Protein 3HZQ (pdb70)

Foldseek 3Di:
DDPDPVDPHPPPPVVVVVVCVVVVVVVLVVLVVCCVPPVLVVCPVPVHHRDDKCDFDDVHTDTSVVVVVVVVVVVSVVSVVVVCVVDVPPPDDD

Solvent-accessible surface area: 8918 Å² total; per-residue (Å²): 197,119,178,154,168,199,92,149,54,155,179,42,129,86,113,92,124,47,87,54,109,92,118,39,63,46,81,92,118,89,14,25,40,39,7,104,102,90,5,44,57,95,54,27,189,109,188,33,92,90,44,122,2,202,107,130,78,129,244,38,103,111,110,3,95,144,80,61,68,55,42,30,141,111,36,68,55,82,0,74,129,42,76,66,114,95,36,97,120,131,150,193,206,232

CATH classification: 1.10.1200.120

Radius of gyration: 21.24 Å; Cα contacts (8 Å, |Δi|>4): 50; chains: 1; bounding box: 36×43×59 Å

Organism: Staphylococcus aureus (strain MW2) (NCBI:txid196620)

InterPro domains:
  IPR001185 Large-conductance mechanosensitive channel [MF_00115] (1-118)
  IPR001185 Large-conductance mechanosensitive channel [PR01264] (4-18)
  IPR001185 Large-conductance mechanosensitive channel [PR01264] (72-80)
  IPR001185 Large-conductance mechanosensitive channel [PR01264] (81-90)
  IPR001185 Large-conductance mechanosensitive channel [TIGR00220] (1-119)
  IPR019823 Large-conductance mechanosensitive channel, conserved site [PS01327] (11-24)
  IPR036019 Large-conductance mechanosensitive channel MscL [G3DSA:1.10.1200.120] (1-120)
  IPR036019 Large-conductance mechanosensitive channel MscL [SSF81330] (10-113)
  IPR037673 Large-conductance mechanosensitive channel/anditomin synthesis protein L [PF01741] (1-117)
  IPR037673 Large-conductance mechanosensitive channel/anditomin synthesis protein L [PTHR30266] (1-55)

Structure (mmCIF, N/CA/C/O backbone):
data_3HZQ
#
_entry.id   3HZQ
#
_cell.length_a   138.589
_cell.length_b   138.589
_cell.length_c   138.589
_cell.angle_alpha   90.00
_cell.angle_beta   90.00
_cell.angle_gamma   90.00
#
_symmetry.space_group_name_H-M   'I 4 3 2'
#
loop_
_atom_site.group_PDB
_atom_site.id
_atom_site.type_symbol
_atom_site.label_atom_id
_atom_site.label_alt_id
_atom_site.label_comp_id
_atom_site.label_asym_id
_atom_site.label_entity_id
_atom_site.label_seq_id
_atom_site.pdbx_PDB_ins_code
_atom_site.Cartn_x
_atom_site.Cartn_y
_atom_site.Cartn_z
_atom_site.occupancy
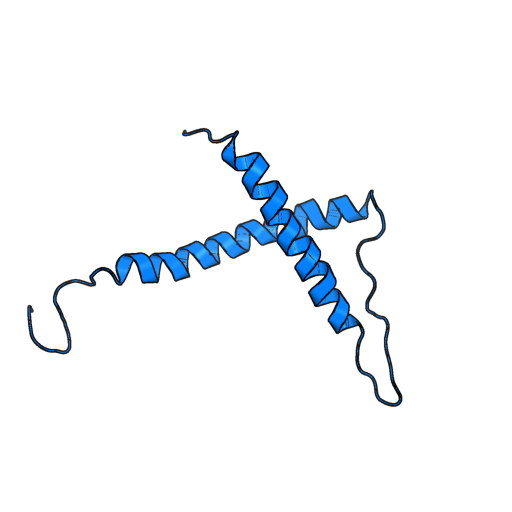_atom_site.B_iso_or_equiv
_atom_site.auth_seq_id
_atom_site.auth_comp_id
_atom_site.auth_asym_id
_atom_site.auth_atom_id
_atom_site.pdbx_PDB_model_num
ATOM 1 N N . MET A 1 21 ? 34.687 -10.127 -29.285 1.00 327.48 1 MET A N 1
ATOM 2 C CA . MET A 1 21 ? 34.990 -8.687 -29.019 1.00 328.16 1 MET A CA 1
ATOM 3 C C . MET A 1 21 ? 34.022 -8.033 -28.029 1.00 331.88 1 MET A C 1
ATOM 4 O O . MET A 1 21 ? 34.329 -6.976 -27.463 1.00 333.68 1 MET A O 1
ATOM 9 N N . LEU A 1 22 ? 32.863 -8.663 -27.820 1.00 335.62 2 LEU A N 1
ATOM 10 C CA . LEU A 1 22 ? 31.844 -8.109 -26.929 1.00 336.85 2 LEU A CA 1
ATOM 11 C C . LEU A 1 22 ? 31.455 -8.832 -25.607 1.00 336.66 2 LEU A C 1
ATOM 12 O O . LEU A 1 22 ? 32.117 -8.629 -24.586 1.00 337.36 2 LEU A O 1
ATOM 17 N N . LYS A 1 23 ? 30.411 -9.668 -25.615 1.00 335.33 3 LYS A N 1
ATOM 18 C CA . LYS A 1 23 ? 29.920 -10.292 -24.373 1.00 331.98 3 LYS A CA 1
ATOM 19 C C . LYS A 1 23 ? 29.990 -11.789 -24.130 1.00 330.11 3 LYS A C 1
ATOM 20 O O . LYS A 1 23 ? 29.096 -12.518 -24.537 1.00 328.32 3 LYS A O 1
ATOM 26 N N . GLU A 1 24 ? 31.037 -12.228 -23.441 1.00 328.91 4 GLU A N 1
ATOM 27 C CA . GLU A 1 24 ? 31.228 -13.627 -23.060 1.00 329.22 4 GLU A CA 1
ATOM 28 C C . GLU A 1 24 ? 31.483 -13.594 -21.551 1.00 329.11 4 GLU A C 1
ATOM 29 O O . GLU A 1 24 ? 30.718 -12.952 -20.828 1.00 329.39 4 GLU A O 1
ATOM 35 N N . PHE A 1 25 ? 32.526 -14.261 -21.057 1.00 329.27 5 PHE A N 1
ATOM 36 C CA . PHE A 1 25 ? 32.790 -14.207 -19.614 1.00 329.18 5 PHE A CA 1
ATOM 37 C C . PHE A 1 25 ? 34.142 -13.590 -19.283 1.00 330.39 5 PHE A C 1
ATOM 38 O O . 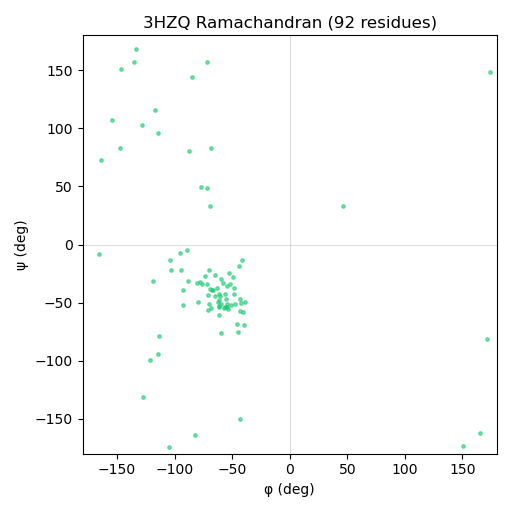PHE A 1 25 ? 34.294 -12.956 -18.237 1.00 331.08 5 PHE A O 1
ATOM 46 N N . LYS A 1 26 ? 35.121 -13.780 -20.166 1.00 329.89 6 LYS A N 1
ATOM 47 C CA . LYS A 1 26 ? 36.452 -13.224 -19.945 1.00 327.31 6 LYS A CA 1
ATOM 48 C C . LYS A 1 26 ? 36.502 -11.699 -20.114 1.00 331.92 6 LYS A C 1
ATOM 49 O O . LYS A 1 26 ? 37.267 -11.024 -19.424 1.00 332.85 6 LYS A O 1
ATOM 55 N N . GLU A 1 27 ? 35.691 -11.166 -21.029 1.00 337.16 7 GLU A N 1
ATOM 56 C CA . GLU A 1 27 ? 35.634 -9.722 -21.305 1.00 340.43 7 GLU A CA 1
ATOM 57 C C . GLU A 1 27 ? 34.175 -9.212 -21.242 1.00 341.76 7 GLU A C 1
ATOM 58 O O . GLU A 1 27 ? 33.404 -9.420 -22.182 1.00 342.51 7 GLU A O 1
ATOM 64 N N . PHE A 1 28 ? 33.808 -8.542 -20.144 1.00 342.72 8 PHE A N 1
ATOM 65 C CA . PHE A 1 28 ? 32.439 -8.029 -19.940 1.00 341.32 8 PHE A CA 1
ATOM 66 C C . PHE A 1 28 ? 31.940 -6.958 -20.939 1.00 341.57 8 PHE A C 1
ATOM 67 O O . PHE A 1 28 ? 30.761 -6.952 -21.308 1.00 340.53 8 PHE A O 1
ATOM 75 N N . ALA A 1 29 ? 32.824 -6.054 -21.361 1.00 342.30 9 ALA A N 1
ATOM 76 C CA . ALA A 1 29 ? 32.477 -4.995 -22.321 1.00 342.81 9 ALA A CA 1
ATOM 77 C C . ALA A 1 29 ? 33.639 -4.007 -22.443 1.00 343.99 9 ALA A C 1
ATOM 78 O O . ALA A 1 29 ? 34.431 -4.070 -23.386 1.00 345.43 9 ALA A O 1
ATOM 80 N N . LEU A 1 30 ? 33.696 -3.083 -21.485 1.00 344.49 10 LEU A N 1
ATOM 81 C CA . LEU A 1 30 ? 34.745 -2.067 -21.364 1.00 342.91 10 LEU A CA 1
ATOM 82 C C . LEU A 1 30 ? 35.049 -2.126 -19.864 1.00 342.25 10 LEU A C 1
ATOM 83 O O . LEU A 1 30 ? 34.202 -2.570 -19.088 1.00 346.37 10 LEU A O 1
ATOM 88 N N . LYS A 1 31 ? 36.228 -1.699 -19.430 1.00 338.58 11 LYS A N 1
ATOM 89 C CA . LYS A 1 31 ? 36.513 -1.789 -18.004 1.00 334.28 11 LYS A CA 1
ATOM 90 C C . LYS A 1 31 ? 35.645 -0.818 -17.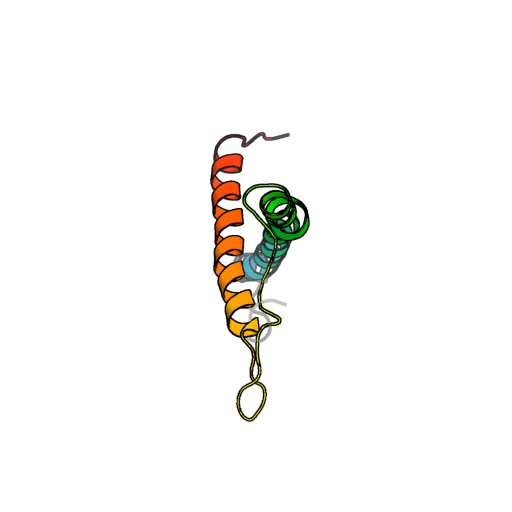186 1.00 331.44 11 LYS A C 1
ATOM 91 O O . LYS A 1 31 ? 36.074 0.278 -16.824 1.00 330.49 11 LYS A O 1
ATOM 97 N N . GLY A 1 32 ? 34.419 -1.276 -16.907 1.00 328.26 12 GLY A N 1
ATOM 98 C CA . GLY A 1 32 ? 33.395 -0.532 -16.177 1.00 321.45 12 GLY A CA 1
ATOM 99 C C . GLY A 1 32 ? 33.724 0.266 -14.933 1.00 316.88 12 GLY A C 1
ATOM 100 O O . GLY A 1 32 ? 34.832 0.784 -14.799 1.00 318.21 12 GLY A O 1
ATOM 101 N N . ASN A 1 33 ? 32.761 0.386 -14.018 1.00 310.93 13 ASN A N 1
ATOM 102 C CA . ASN A 1 33 ? 33.023 1.160 -12.816 1.00 305.41 13 ASN A CA 1
ATOM 103 C C . ASN A 1 33 ? 33.976 0.456 -11.882 1.00 300.58 13 ASN A C 1
ATOM 104 O O . ASN A 1 33 ? 33.730 0.300 -10.685 1.00 298.26 13 ASN A O 1
ATOM 109 N N . VAL A 1 34 ? 35.060 0.004 -12.490 1.00 295.15 14 VAL A N 1
ATOM 110 C CA . VAL A 1 34 ? 36.169 -0.629 -11.816 1.00 289.41 14 VAL A CA 1
ATOM 111 C C . VAL A 1 34 ? 37.074 0.596 -11.913 1.00 288.99 14 VAL A C 1
ATOM 112 O O . VAL A 1 34 ? 38.107 0.705 -11.254 1.00 289.57 14 VAL A O 1
ATOM 116 N N . LEU A 1 35 ? 36.616 1.528 -12.752 1.00 287.10 15 LEU A N 1
ATOM 117 C CA . LEU A 1 35 ? 37.283 2.794 -13.029 1.00 285.47 15 LEU A CA 1
ATOM 118 C C . LEU A 1 35 ? 37.562 3.582 -11.760 1.00 286.91 15 LEU A C 1
ATOM 119 O O . LEU A 1 35 ? 38.694 3.994 -11.516 1.00 289.47 15 LEU A O 1
ATOM 124 N N . ASP A 1 36 ? 36.525 3.803 -10.958 1.00 288.05 16 ASP A N 1
ATOM 125 C CA . ASP A 1 36 ? 36.683 4.547 -9.712 1.00 287.88 16 ASP A CA 1
ATOM 126 C C . ASP A 1 36 ? 37.532 3.730 -8.731 1.00 285.99 16 ASP A C 1
ATOM 127 O O . ASP A 1 36 ? 38.373 4.286 -8.024 1.00 286.98 16 ASP A O 1
ATOM 132 N N . LEU A 1 37 ? 37.328 2.412 -8.701 1.00 281.26 17 LEU A N 1
ATOM 133 C CA . LEU A 1 37 ? 38.093 1.543 -7.804 1.00 274.41 17 LEU A CA 1
ATOM 134 C C . LEU A 1 37 ? 39.577 1.719 -8.098 1.00 268.98 17 LEU A C 1
ATOM 135 O O . LEU A 1 37 ? 40.367 2.023 -7.206 1.00 270.20 17 LEU A O 1
ATOM 140 N N . ALA A 1 38 ? 39.957 1.531 -9.354 1.00 260.39 18 ALA A N 1
ATOM 141 C CA . ALA A 1 38 ? 41.348 1.693 -9.727 1.00 255.61 18 ALA A CA 1
ATOM 142 C C . ALA A 1 38 ? 41.810 3.088 -9.316 1.00 253.42 18 ALA A C 1
ATOM 143 O O . ALA A 1 38 ? 42.871 3.244 -8.713 1.00 256.82 18 ALA A O 1
ATOM 145 N N . ILE A 1 39 ? 41.007 4.102 -9.630 1.00 248.03 19 ILE A N 1
ATOM 146 C CA . ILE A 1 39 ? 41.356 5.477 -9.284 1.00 242.55 19 ILE A CA 1
ATOM 147 C C . ILE A 1 39 ? 41.552 5.600 -7.783 1.00 240.57 19 ILE A C 1
ATOM 148 O O . ILE A 1 39 ? 42.381 6.385 -7.311 1.00 239.41 19 ILE A O 1
ATOM 153 N N . ALA A 1 40 ? 40.782 4.817 -7.036 1.00 237.57 20 ALA A N 1
ATOM 154 C CA . ALA A 1 40 ? 40.869 4.830 -5.584 1.00 236.73 20 ALA A CA 1
ATOM 155 C C . ALA A 1 40 ? 42.272 4.412 -5.174 1.00 235.66 20 ALA A C 1
ATOM 156 O O . ALA A 1 40 ? 43.005 5.174 -4.541 1.00 237.68 20 ALA A O 1
ATOM 158 N N . VAL A 1 41 ? 42.655 3.204 -5.558 1.00 232.33 21 VAL A N 1
ATOM 159 C CA . VAL A 1 41 ? 43.964 2.707 -5.201 1.00 229.54 21 VAL A CA 1
ATOM 160 C C . VAL A 1 41 ? 45.074 3.585 -5.801 1.00 225.97 21 VAL A C 1
ATOM 161 O O . VAL A 1 41 ? 46.030 3.920 -5.108 1.00 227.95 21 VAL A O 1
ATOM 165 N N . VAL A 1 42 ? 44.933 4.003 -7.058 1.00 221.37 22 VAL A N 1
ATOM 166 C CA . VAL A 1 42 ? 45.964 4.821 -7.701 1.00 218.24 22 VAL A CA 1
ATOM 167 C C . VAL A 1 42 ? 46.130 6.239 -7.174 1.00 219.05 22 VAL A C 1
ATOM 168 O O . VAL A 1 42 ? 47.255 6.735 -7.090 1.00 218.20 22 VAL A O 1
ATOM 172 N N . MET A 1 43 ? 45.026 6.901 -6.838 1.00 220.42 23 MET A N 1
ATOM 173 C CA . MET A 1 43 ? 45.106 8.270 -6.336 1.00 223.31 23 MET A CA 1
ATOM 174 C C . MET A 1 43 ? 45.139 8.377 -4.817 1.00 220.38 23 MET A C 1
ATOM 175 O O . MET A 1 43 ? 45.599 9.382 -4.264 1.00 215.41 23 MET A O 1
ATOM 180 N N . GLY A 1 44 ? 44.654 7.342 -4.143 1.00 218.90 24 GLY A N 1
ATOM 181 C CA . GLY A 1 44 ? 44.675 7.350 -2.694 1.00 215.41 24 GLY A CA 1
ATOM 182 C C . GLY A 1 44 ? 46.118 7.188 -2.277 1.00 211.94 24 GLY A C 1
ATOM 183 O O . GLY A 1 44 ? 46.604 7.873 -1.379 1.00 211.47 24 GLY A O 1
ATOM 184 N N . ALA A 1 45 ? 46.805 6.273 -2.950 1.00 207.56 25 ALA A N 1
ATOM 185 C CA . ALA A 1 45 ? 48.204 6.011 -2.673 1.00 205.74 25 ALA A CA 1
ATOM 186 C C . ALA A 1 45 ? 48.989 7.273 -2.938 1.00 204.85 25 ALA A C 1
ATOM 187 O O . ALA A 1 45 ? 49.821 7.689 -2.133 1.00 203.97 25 ALA A O 1
ATOM 189 N N . ALA A 1 46 ? 48.716 7.872 -4.089 1.00 206.97 26 ALA A N 1
ATOM 190 C CA . ALA A 1 46 ? 49.381 9.099 -4.506 1.00 210.64 26 ALA A CA 1
ATOM 191 C C . ALA A 1 46 ? 49.182 10.171 -3.451 1.00 208.32 26 ALA A C 1
ATOM 192 O O . ALA A 1 46 ? 50.108 10.920 -3.117 1.00 201.63 26 ALA A O 1
ATOM 194 N N . PHE A 1 47 ? 47.956 10.238 -2.943 1.00 209.08 27 PHE A N 1
ATOM 195 C CA . PHE A 1 47 ? 47.602 11.192 -1.903 1.00 211.21 27 PHE A CA 1
ATOM 196 C C . PHE A 1 47 ? 48.476 10.868 -0.687 1.00 207.10 27 PHE A C 1
ATOM 197 O O . PHE A 1 47 ? 49.194 11.725 -0.158 1.00 200.83 27 PHE A O 1
ATOM 205 N N . ASN A 1 48 ? 48.419 9.608 -0.268 1.00 201.31 28 ASN A N 1
ATOM 206 C CA . ASN A 1 48 ? 49.188 9.144 0.873 1.00 191.08 28 ASN A CA 1
ATOM 207 C C . ASN A 1 48 ? 50.572 9.786 0.889 1.00 187.70 28 ASN A C 1
ATOM 208 O O . ASN A 1 48 ? 50.989 10.334 1.909 1.00 182.05 28 ASN A O 1
ATOM 213 N N . LYS A 1 49 ? 51.274 9.750 -0.241 1.00 183.41 29 LYS A N 1
ATOM 214 C CA . LYS A 1 49 ? 52.605 10.328 -0.272 1.00 182.52 29 LYS A CA 1
ATOM 215 C C . LYS A 1 49 ? 52.604 11.800 0.019 1.00 180.22 29 LYS A C 1
ATOM 216 O O . LYS A 1 49 ? 53.331 12.244 0.896 1.00 181.07 29 LYS A O 1
ATOM 222 N N . ILE A 1 50 ? 51.810 12.581 -0.698 1.00 181.73 30 ILE A N 1
ATOM 223 C CA . ILE A 1 50 ? 51.857 14.000 -0.411 1.00 183.85 30 ILE A CA 1
ATOM 224 C C . ILE A 1 50 ? 51.687 14.171 1.100 1.00 187.88 30 ILE A C 1
ATOM 225 O O . ILE A 1 50 ? 52.530 14.804 1.745 1.00 189.77 30 ILE A O 1
ATOM 230 N N . ILE A 1 51 ? 50.647 13.572 1.678 1.00 187.15 31 ILE A N 1
ATOM 231 C CA . ILE A 1 51 ? 50.432 13.689 3.124 1.00 189.15 31 ILE A CA 1
ATOM 232 C C . ILE A 1 51 ? 51.753 13.587 3.882 1.00 189.43 31 ILE A C 1
ATOM 233 O O . ILE A 1 51 ? 52.144 14.492 4.615 1.00 186.16 31 ILE A O 1
ATOM 238 N N . CYS A 1 52 ? 52.445 12.476 3.683 1.00 191.55 32 CYS A N 1
ATOM 239 C CA . CYS A 1 52 ? 53.699 12.239 4.373 1.00 193.33 32 CYS A CA 1
ATOM 240 C C . CYS A 1 52 ? 54.813 13.217 3.999 1.00 187.24 32 CYS A C 1
ATOM 241 O O . CYS A 1 52 ? 55.518 13.720 4.866 1.00 183.98 32 CYS A O 1
ATOM 244 N N . SER A 1 53 ? 54.972 13.490 2.717 1.00 184.28 33 SER A N 1
ATOM 245 C CA . SER A 1 53 ? 55.998 14.415 2.293 1.00 189.17 33 SER A CA 1
ATOM 246 C C . SER A 1 53 ? 56.005 15.612 3.225 1.00 188.57 33 SER A C 1
ATOM 247 O O . SER A 1 53 ? 57.061 16.046 3.693 1.00 181.21 33 SER A O 1
ATOM 250 N N . LEU A 1 54 ? 54.805 16.135 3.476 1.00 190.47 34 LEU A N 1
ATOM 251 C CA . LEU A 1 54 ? 54.584 17.297 4.344 1.00 194.02 34 LEU A CA 1
ATOM 252 C C . LEU A 1 54 ? 55.076 17.072 5.771 1.00 194.23 34 LEU A C 1
ATOM 253 O O . LEU A 1 54 ? 55.804 17.892 6.338 1.00 187.29 34 LEU A O 1
ATOM 258 N N . VAL A 1 55 ? 54.642 15.953 6.339 1.00 194.22 35 VAL A N 1
ATOM 259 C CA . VAL A 1 55 ? 54.987 15.578 7.694 1.00 189.71 35 VAL A CA 1
ATOM 260 C C . VAL A 1 55 ? 56.470 15.251 7.871 1.00 195.67 35 VAL A C 1
ATOM 261 O O . VAL A 1 55 ? 57.061 15.600 8.886 1.00 200.65 35 VAL A O 1
ATOM 265 N N . GLU A 1 56 ? 57.082 14.582 6.899 1.00 197.91 36 GLU A N 1
ATOM 266 C CA . GLU A 1 56 ? 58.493 14.238 7.036 1.00 200.82 36 GLU A CA 1
ATOM 267 C C . GLU A 1 56 ? 59.436 15.409 6.763 1.00 197.95 36 GLU A C 1
ATOM 268 O O . GLU A 1 56 ? 60.494 15.501 7.384 1.00 197.59 36 GLU A O 1
ATOM 274 N N . ASN A 1 57 ? 59.052 16.312 5.862 1.00 194.94 37 ASN A N 1
ATOM 275 C CA . ASN A 1 57 ? 59.918 17.438 5.514 1.00 193.65 37 ASN A CA 1
ATOM 276 C C . ASN A 1 57 ? 59.563 18.790 6.118 1.00 192.36 37 ASN A C 1
ATOM 277 O O . ASN A 1 57 ? 60.414 19.674 6.228 1.00 185.79 37 ASN A O 1
ATOM 282 N N . ILE A 1 58 ? 58.312 18.954 6.516 1.00 193.51 38 ILE A N 1
ATOM 283 C CA . ILE A 1 58 ? 57.901 20.198 7.136 1.00 196.52 38 ILE A CA 1
ATOM 284 C C . ILE A 1 58 ? 57.531 19.947 8.596 1.00 197.71 38 ILE A C 1
ATOM 285 O O . ILE A 1 58 ? 58.338 20.209 9.491 1.00 193.95 38 ILE A O 1
ATOM 290 N N . ILE A 1 59 ? 56.328 19.410 8.819 1.00 196.76 39 ILE A N 1
ATOM 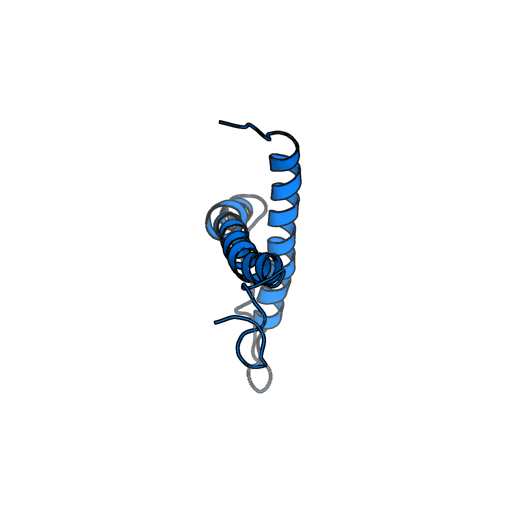291 C CA . ILE A 1 59 ? 55.789 19.130 10.160 1.00 191.16 39 ILE A CA 1
ATOM 292 C C . ILE A 1 59 ? 56.785 18.577 11.200 1.00 189.97 39 ILE A C 1
ATOM 293 O O . ILE A 1 59 ? 57.125 19.262 12.165 1.00 182.64 39 ILE A O 1
ATOM 298 N N . MET A 1 60 ? 57.236 17.338 11.015 1.00 193.52 40 MET A N 1
ATOM 299 C CA . MET A 1 60 ? 58.169 16.728 11.956 1.00 196.42 40 MET A CA 1
ATOM 300 C C . MET A 1 60 ? 59.306 17.678 12.270 1.00 198.15 40 MET A C 1
ATOM 301 O O . MET A 1 60 ? 59.602 17.921 13.426 1.00 197.50 40 MET A O 1
ATOM 306 N N . PRO A 1 61 ? 59.957 18.237 11.248 1.00 200.47 41 PRO A N 1
ATOM 307 C CA . PRO A 1 61 ? 61.050 19.159 11.544 1.00 202.24 41 PRO A CA 1
ATOM 308 C C . PRO A 1 61 ? 60.576 20.301 12.443 1.00 205.54 41 PRO A C 1
ATOM 309 O O . PRO A 1 61 ? 61.154 20.539 13.503 1.00 209.07 41 PRO A O 1
ATOM 313 N N . LEU A 1 62 ? 59.519 21.000 12.027 1.00 207.43 42 LEU A N 1
ATOM 314 C CA . LEU A 1 62 ? 58.998 22.129 12.808 1.00 203.58 42 LEU A CA 1
ATOM 315 C C . LEU A 1 62 ? 58.906 21.716 14.261 1.00 205.11 42 LEU A C 1
ATOM 316 O O . LEU A 1 62 ? 59.670 22.196 15.102 1.00 204.07 42 LEU A O 1
ATOM 321 N N . ILE A 1 63 ? 57.985 20.801 14.541 1.00 207.86 43 ILE A N 1
ATOM 322 C CA . ILE A 1 63 ? 57.784 20.289 15.891 1.00 207.62 43 ILE A CA 1
ATOM 323 C C . ILE A 1 63 ? 59.126 19.977 16.560 1.00 210.83 43 ILE A C 1
ATOM 324 O O . ILE A 1 63 ? 59.213 19.868 17.780 1.00 208.47 43 ILE A O 1
ATOM 329 N N . GLY A 1 64 ? 60.171 19.847 15.750 1.00 215.66 44 GLY A N 1
ATOM 330 C CA . GLY A 1 64 ? 61.483 19.533 16.279 1.00 225.92 44 GLY A CA 1
ATOM 331 C C . GLY A 1 64 ? 62.330 20.720 16.695 1.00 233.68 44 GLY A C 1
ATOM 332 O O . GLY A 1 64 ? 63.144 20.603 17.612 1.00 239.73 44 GLY A O 1
ATOM 333 N N . LYS A 1 65 ? 62.165 21.859 16.029 1.00 237.37 45 LYS A N 1
ATOM 334 C CA . LYS A 1 65 ? 62.952 23.034 16.385 1.00 239.02 45 LYS A CA 1
ATOM 335 C C . LYS A 1 65 ? 62.185 23.932 17.335 1.00 239.59 45 LYS A C 1
ATOM 336 O O . LYS A 1 65 ? 62.747 24.898 17.851 1.00 241.45 45 LYS A O 1
ATOM 342 N N . ILE A 1 66 ? 60.912 23.605 17.573 1.00 239.91 46 ILE A N 1
ATOM 343 C CA . ILE A 1 66 ? 60.076 24.404 18.468 1.00 241.01 46 ILE A CA 1
ATOM 344 C C . ILE A 1 66 ? 59.477 23.666 19.687 1.00 242.66 46 ILE A C 1
ATOM 345 O O . ILE A 1 66 ? 60.170 23.489 20.690 1.00 241.29 46 ILE A O 1
ATOM 350 N N . PHE A 1 67 ? 58.212 23.244 19.613 1.00 246.46 47 PHE A N 1
ATOM 351 C CA . PHE A 1 67 ? 57.542 22.558 20.732 1.00 251.57 47 PHE A CA 1
ATOM 352 C C . PHE A 1 67 ? 58.392 21.525 21.483 1.00 254.70 47 PHE A C 1
ATOM 353 O O . PHE A 1 67 ? 57.997 21.071 22.554 1.00 253.13 47 PHE A O 1
ATOM 361 N N . GLY A 1 68 ? 59.536 21.139 20.920 1.00 259.35 48 GLY A N 1
ATOM 362 C CA . GLY A 1 68 ? 60.391 20.161 21.578 1.00 266.11 48 GLY A CA 1
ATOM 363 C C . GLY A 1 68 ? 61.216 19.297 20.633 1.00 271.21 48 GLY A C 1
ATOM 364 O O . GLY A 1 68 ? 61.219 19.532 19.425 1.00 273.14 48 GLY A O 1
ATOM 365 N N . SER A 1 69 ? 61.914 18.298 21.179 1.00 274.83 49 SER A N 1
ATOM 366 C CA . SER A 1 69 ? 62.745 17.395 20.373 1.00 276.09 49 SER A CA 1
ATOM 367 C C . SER A 1 69 ? 61.894 16.444 19.534 1.00 276.88 49 SER A C 1
ATOM 368 O O . SER A 1 69 ? 60.741 16.170 19.863 1.00 278.10 49 SER A O 1
ATOM 371 N N . VAL A 1 70 ? 62.478 15.927 18.458 1.00 276.92 50 VAL A N 1
ATOM 372 C CA . VAL A 1 70 ? 61.759 15.040 17.555 1.00 277.25 50 VAL A CA 1
ATOM 373 C C . VAL A 1 70 ? 61.196 13.740 18.143 1.00 275.88 50 VAL A C 1
ATOM 374 O O . VAL A 1 70 ? 59.992 13.642 18.385 1.00 274.79 50 VAL A O 1
ATOM 378 N N . ASP A 1 71 ? 62.044 12.745 18.378 1.00 273.92 51 ASP A N 1
ATOM 379 C CA . ASP A 1 71 ? 61.550 11.475 18.896 1.00 269.94 51 ASP A CA 1
ATOM 380 C C . ASP A 1 71 ? 62.317 10.854 20.056 1.00 266.91 51 ASP A C 1
ATOM 381 O O . ASP A 1 71 ? 63.426 11.268 20.396 1.00 268.11 51 ASP A O 1
ATOM 386 N N . PHE A 1 72 ? 61.692 9.840 20.648 1.00 262.40 52 PHE A N 1
ATOM 387 C CA . PHE A 1 72 ? 62.236 9.094 21.777 1.00 255.25 52 PHE A CA 1
ATOM 388 C C . PHE A 1 72 ? 61.612 7.691 21.763 1.00 253.69 52 PHE A C 1
ATOM 389 O O . PHE A 1 72 ? 60.428 7.527 22.058 1.00 249.84 52 PHE A O 1
ATOM 397 N N . ALA A 1 73 ? 62.404 6.685 21.395 1.00 253.62 53 ALA A N 1
ATOM 398 C CA . ALA A 1 73 ? 61.912 5.307 21.326 1.00 257.47 53 ALA A CA 1
ATOM 399 C C . ALA A 1 73 ? 63.045 4.294 21.219 1.00 258.80 53 ALA A C 1
ATOM 400 O O . ALA A 1 73 ? 62.823 3.076 21.253 1.00 257.03 53 ALA A O 1
ATOM 402 N N . LYS A 1 74 ? 64.257 4.811 21.040 1.00 260.45 54 LYS A N 1
ATOM 403 C CA . LYS A 1 74 ? 65.424 3.979 21.015 1.00 263.08 54 LYS A CA 1
ATOM 404 C C . LYS A 1 74 ? 65.559 3.500 22.443 1.00 263.44 54 LYS A C 1
ATOM 405 O O . LYS A 1 74 ? 66.658 3.290 22.951 1.00 265.25 54 LYS A O 1
ATOM 411 N N . GLU A 1 75 ? 64.403 3.310 23.103 1.00 262.07 55 GLU A N 1
ATOM 412 C CA . GLU A 1 75 ? 64.382 3.015 24.518 1.00 259.12 55 GLU A CA 1
ATOM 413 C C . GLU A 1 75 ? 64.648 1.587 25.094 1.00 262.11 55 GLU A C 1
ATOM 414 O O . GLU A 1 75 ? 65.244 1.514 26.172 1.00 262.32 55 GLU A O 1
ATOM 420 N N . TRP A 1 76 ? 64.288 0.465 24.457 1.00 263.38 56 TRP A N 1
ATOM 421 C CA . TRP A 1 76 ? 64.247 -0.758 25.301 1.00 267.80 56 TRP A CA 1
ATOM 422 C C . TRP A 1 76 ? 65.269 -1.918 25.315 1.00 274.24 56 TRP A C 1
ATOM 423 O O . TRP A 1 76 ? 66.307 -1.916 24.667 1.00 274.55 56 TRP A O 1
ATOM 434 N N . SER A 1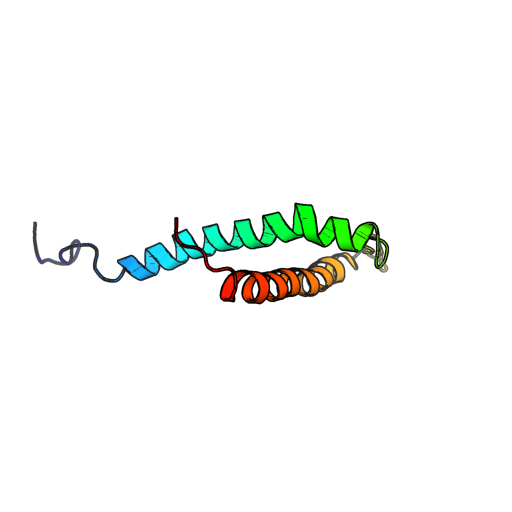 77 ? 64.846 -2.904 26.116 1.00 284.06 57 SER A N 1
ATOM 435 C CA . SER A 1 77 ? 65.439 -4.185 26.450 1.00 290.54 57 SER A CA 1
ATOM 436 C C . SER A 1 77 ? 64.552 -4.799 27.533 1.00 292.42 57 SER A C 1
ATOM 437 O O . SER A 1 77 ? 63.984 -4.058 28.341 1.00 287.76 57 SER A O 1
ATOM 440 N N . PHE A 1 78 ? 64.428 -6.125 27.593 1.00 296.77 58 PHE A N 1
ATOM 441 C CA . PHE A 1 78 ? 63.544 -6.748 28.593 1.00 305.55 58 PHE A CA 1
ATOM 442 C C . PHE A 1 78 ? 63.820 -8.258 28.781 1.00 308.71 58 PHE A C 1
ATOM 443 O O . PHE A 1 78 ? 63.021 -9.078 28.332 1.00 313.41 58 PHE A O 1
ATOM 451 N N . TRP A 1 79 ? 64.962 -8.629 29.436 1.00 308.79 59 TRP A N 1
ATOM 452 C CA . TRP A 1 79 ? 65.289 -10.058 29.665 1.00 305.76 59 TRP A CA 1
ATOM 453 C C . TRP A 1 79 ? 65.060 -10.787 28.355 1.00 303.21 59 TRP A C 1
ATOM 454 O O . TRP A 1 79 ? 64.683 -11.964 28.276 1.00 298.61 59 TRP A O 1
ATOM 465 N N . GLY A 1 80 ? 65.343 -9.986 27.337 1.00 301.95 60 GLY A N 1
ATOM 466 C CA . GLY A 1 80 ? 65.227 -10.282 25.928 1.00 295.65 60 GLY A CA 1
ATOM 467 C C . GLY A 1 80 ? 65.332 -8.827 25.491 1.00 290.72 60 GLY A C 1
ATOM 468 O O . GLY A 1 80 ? 65.781 -7.995 26.286 1.00 292.77 60 GLY A O 1
ATOM 469 N N . ILE A 1 81 ? 64.937 -8.473 24.278 1.00 281.63 61 ILE A N 1
ATOM 470 C CA . ILE A 1 81 ? 65.036 -7.069 23.918 1.00 268.48 61 ILE A CA 1
ATOM 471 C C . ILE A 1 81 ? 63.943 -6.616 22.972 1.00 258.38 61 ILE A C 1
ATOM 472 O O . ILE A 1 81 ? 64.126 -6.573 21.755 1.00 256.36 61 ILE A O 1
ATOM 477 N N . LYS A 1 82 ? 62.791 -6.286 23.538 1.00 244.89 62 LYS A N 1
ATOM 478 C CA . LYS A 1 82 ? 61.693 -5.820 22.716 1.00 237.73 62 LYS A CA 1
ATOM 479 C C . LYS A 1 82 ? 61.997 -4.353 22.515 1.00 232.90 62 LYS A C 1
ATOM 480 O O . LYS A 1 82 ? 63.106 -3.910 22.812 1.00 226.81 62 LYS A O 1
ATOM 486 N N . TYR A 1 83 ? 60.990 -3.591 22.073 1.00 228.90 63 TYR A N 1
ATOM 487 C CA . TYR A 1 83 ? 61.265 -2.186 21.796 1.00 222.56 63 TYR A CA 1
ATOM 488 C C . TYR A 1 83 ? 60.099 -1.230 22.071 1.00 217.26 63 TYR A C 1
ATOM 489 O O . TYR A 1 83 ? 58.920 -1.602 21.984 1.00 208.00 63 TYR A O 1
ATOM 498 N N . GLY A 1 84 ? 60.457 0.007 22.405 1.00 213.92 64 GLY A N 1
ATOM 499 C CA . GLY A 1 84 ? 59.467 1.034 22.661 1.00 208.09 64 GLY A CA 1
ATOM 500 C C . GLY A 1 84 ? 59.243 1.636 21.296 1.00 203.99 64 GLY A C 1
ATOM 501 O O . GLY A 1 84 ? 58.399 2.504 21.074 1.00 198.77 64 GLY A O 1
ATOM 502 N N . LEU A 1 85 ? 60.052 1.145 20.370 1.00 200.53 65 LEU A N 1
ATOM 503 C CA . LEU A 1 85 ? 59.986 1.550 18.985 1.00 194.70 65 LEU A CA 1
ATOM 504 C C . LEU A 1 85 ? 58.532 1.366 18.573 1.00 194.13 65 LEU A C 1
ATOM 505 O O . LEU A 1 85 ? 58.039 2.009 17.654 1.00 185.00 65 LEU A O 1
ATOM 510 N N . PHE A 1 86 ? 57.856 0.467 19.283 1.00 199.93 66 PHE A N 1
ATOM 511 C CA . PHE A 1 86 ? 56.448 0.178 19.056 1.00 201.84 66 PHE A CA 1
ATOM 512 C C . PHE A 1 86 ? 55.708 1.488 19.173 1.00 203.74 66 PHE A C 1
ATOM 513 O O . PHE A 1 86 ? 54.974 1.898 18.276 1.00 204.69 66 PHE A O 1
ATOM 521 N N . ILE A 1 87 ? 55.928 2.140 20.303 1.00 205.48 67 ILE A N 1
ATOM 522 C CA . ILE A 1 87 ? 55.286 3.401 20.602 1.00 204.53 67 ILE A CA 1
ATOM 523 C C . IL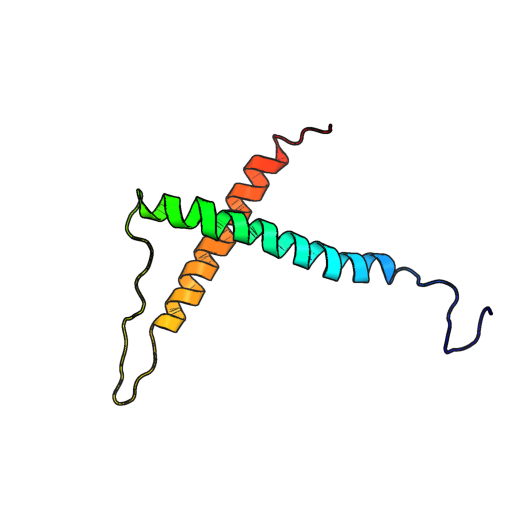E A 1 87 ? 55.542 4.408 19.497 1.00 195.33 67 ILE A C 1
ATOM 524 O O . ILE A 1 87 ? 54.613 5.010 18.971 1.00 183.64 67 ILE A O 1
ATOM 529 N N . GLN A 1 88 ? 56.809 4.573 19.146 1.00 190.50 68 GLN A N 1
ATOM 530 C CA . GLN A 1 88 ? 57.196 5.525 18.129 1.00 192.50 68 GLN A CA 1
ATOM 531 C C . GLN A 1 88 ? 56.242 5.493 16.949 1.00 189.23 68 GLN A C 1
ATOM 532 O O . GLN A 1 88 ? 55.743 6.515 16.524 1.00 181.47 68 GLN A O 1
ATOM 538 N N . SER A 1 89 ? 55.973 4.305 16.433 1.00 194.77 69 SER A N 1
ATOM 539 C CA . SER A 1 89 ? 55.074 4.158 15.294 1.00 199.94 69 SER A CA 1
ATOM 540 C C . SER A 1 89 ? 53.681 4.682 15.608 1.00 202.56 69 SER A C 1
ATOM 541 O O . SER A 1 89 ? 52.957 5.130 14.720 1.00 200.79 69 SER A O 1
ATOM 544 N N . VAL A 1 90 ? 53.300 4.605 16.877 1.00 208.93 70 VAL A N 1
ATOM 545 C CA . VAL A 1 90 ? 51.983 5.060 17.304 1.00 214.21 70 VAL A CA 1
ATOM 546 C C . VAL A 1 90 ? 52.006 6.575 17.443 1.00 211.46 70 VAL A C 1
ATOM 547 O O . VAL A 1 90 ? 51.127 7.283 16.937 1.00 209.42 70 VAL A O 1
ATOM 551 N N . ILE A 1 91 ? 53.027 7.052 18.146 1.00 207.69 71 ILE A N 1
ATOM 552 C CA . ILE A 1 91 ? 53.238 8.473 18.386 1.00 200.26 71 ILE A CA 1
ATOM 553 C C . ILE A 1 91 ? 53.108 9.223 17.059 1.00 200.88 71 ILE A C 1
ATOM 554 O O . ILE A 1 91 ? 52.481 10.281 16.980 1.00 195.98 71 ILE A O 1
ATOM 559 N N . ASP A 1 92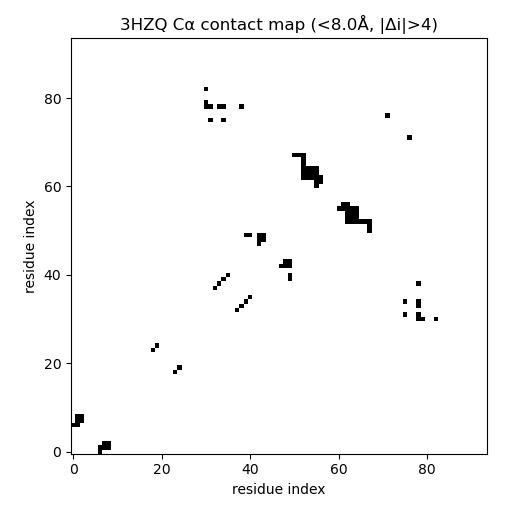 ? 53.686 8.642 16.016 1.00 204.33 72 ASP A N 1
ATOM 560 C CA . ASP A 1 92 ? 53.640 9.217 14.681 1.00 205.11 72 ASP A CA 1
ATOM 561 C C . ASP A 1 92 ? 52.252 8.958 14.096 1.00 201.88 72 ASP A C 1
ATOM 562 O O . ASP A 1 92 ? 51.734 9.772 13.342 1.00 192.82 72 ASP A O 1
ATOM 567 N N . PHE A 1 93 ? 51.651 7.819 14.441 1.00 203.91 73 PHE A N 1
ATOM 568 C CA . PHE A 1 93 ? 50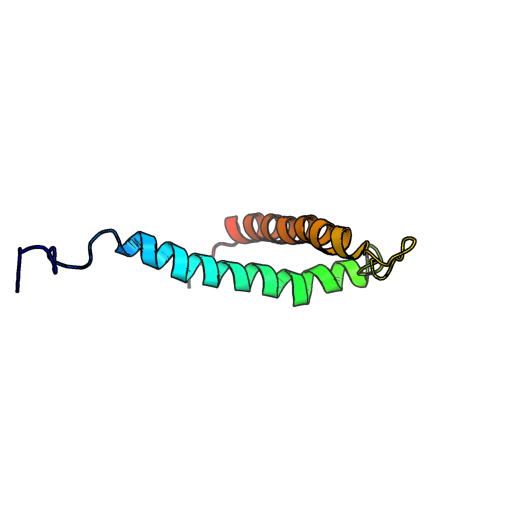.308 7.511 13.951 1.00 204.69 73 PHE A CA 1
ATOM 569 C C . PHE A 1 93 ? 49.505 8.708 14.373 1.00 202.12 73 PHE A C 1
ATOM 570 O O . PHE A 1 93 ? 48.580 9.151 13.683 1.00 194.64 73 PHE A O 1
ATOM 578 N N . ILE A 1 94 ? 49.879 9.200 15.549 1.00 202.63 74 ILE A N 1
ATOM 579 C CA . ILE A 1 94 ? 49.244 10.353 16.138 1.00 203.99 74 ILE A CA 1
ATOM 580 C C . ILE A 1 94 ? 49.621 11.604 15.346 1.00 199.74 74 ILE A C 1
ATOM 581 O O . ILE A 1 94 ? 48.724 12.276 14.835 1.00 205.40 74 ILE A O 1
ATOM 586 N N . ILE A 1 95 ? 50.911 11.912 15.188 1.00 190.41 75 ILE A N 1
ATOM 587 C CA . ILE A 1 95 ? 51.253 13.120 14.422 1.00 179.43 75 ILE A CA 1
ATOM 588 C C . ILE A 1 95 ? 50.969 13.017 12.901 1.00 177.48 75 ILE A C 1
ATOM 589 O O . ILE A 1 95 ? 50.787 14.033 12.235 1.00 163.70 75 ILE A O 1
ATOM 594 N N . ILE A 1 96 ? 50.898 11.796 12.367 1.00 181.94 76 ILE A N 1
ATOM 595 C CA . ILE A 1 96 ? 50.614 11.577 10.940 1.00 189.64 76 ILE A CA 1
ATOM 596 C C . ILE A 1 96 ? 49.131 11.874 10.674 1.00 192.90 76 ILE A C 1
ATOM 597 O O . ILE A 1 96 ? 48.737 12.239 9.557 1.00 188.01 76 ILE A O 1
ATOM 602 N N . ALA A 1 97 ? 48.314 11.701 11.709 1.00 197.22 77 ALA A N 1
ATOM 603 C CA . ALA A 1 97 ? 46.892 11.975 11.610 1.00 201.38 77 ALA A CA 1
ATOM 604 C C . ALA A 1 97 ? 46.824 13.485 11.509 1.00 207.31 77 ALA A C 1
ATOM 605 O O . ALA A 1 97 ? 46.206 14.038 10.600 1.00 206.85 77 ALA A O 1
ATOM 607 N N . PHE A 1 98 ? 47.502 14.131 12.453 1.00 214.43 78 PHE A N 1
ATOM 608 C CA . PHE A 1 98 ? 47.585 15.584 12.555 1.00 222.20 78 PHE A CA 1
ATOM 609 C C . PHE A 1 98 ? 47.812 16.303 11.226 1.00 223.77 78 PHE A C 1
ATOM 610 O O . PHE A 1 98 ? 47.024 17.165 10.842 1.00 222.27 78 PHE A O 1
ATOM 618 N N . ALA A 1 99 ? 48.893 15.965 10.530 1.00 225.89 79 ALA A N 1
ATOM 619 C CA . ALA A 1 99 ? 49.193 16.616 9.260 1.00 226.15 79 ALA A CA 1
ATOM 620 C C . ALA A 1 99 ? 47.964 16.642 8.373 1.00 227.75 79 ALA A C 1
ATOM 621 O O . ALA A 1 99 ? 47.739 17.613 7.658 1.00 230.28 79 ALA A O 1
ATOM 623 N N . LEU A 1 100 ? 47.167 15.578 8.411 1.00 229.43 80 LEU A N 1
ATOM 624 C CA . LEU A 1 100 ? 45.963 15.544 7.591 1.00 230.85 80 LEU A CA 1
ATOM 625 C C . LEU A 1 100 ? 45.092 16.693 8.074 1.00 231.70 80 LEU A C 1
ATOM 626 O O . LEU A 1 100 ? 44.602 17.506 7.280 1.00 232.26 80 LEU A O 1
ATOM 631 N N . PHE A 1 101 ? 44.920 16.747 9.391 1.00 230.47 81 PHE A N 1
ATOM 632 C CA . PHE A 1 101 ? 44.139 17.790 10.044 1.00 226.08 81 PHE A CA 1
ATOM 633 C C . PHE A 1 101 ? 44.546 19.119 9.412 1.00 216.32 81 PHE A C 1
ATOM 634 O O . PHE A 1 101 ? 43.827 19.672 8.577 1.00 209.26 81 PHE A O 1
ATOM 642 N N . ILE A 1 102 ? 45.720 19.611 9.781 1.00 205.32 82 ILE A N 1
ATOM 643 C CA . ILE A 1 102 ? 46.183 20.868 9.236 1.00 203.03 82 ILE A CA 1
ATOM 644 C C . ILE A 1 102 ? 46.067 20.924 7.709 1.00 201.40 82 ILE A C 1
ATOM 645 O O . ILE A 1 102 ? 45.887 21.996 7.139 1.00 201.81 82 ILE A O 1
ATOM 650 N N . PHE A 1 103 ? 46.138 19.784 7.034 1.00 201.80 83 PHE A N 1
ATOM 651 C CA . PHE A 1 103 ? 46.052 19.820 5.581 1.00 205.50 83 PHE A CA 1
ATOM 652 C C . PHE A 1 103 ? 44.662 20.218 5.132 1.00 213.09 83 PHE A C 1
ATOM 653 O O . PHE A 1 103 ? 44.493 21.173 4.371 1.00 219.01 83 PHE A O 1
ATOM 661 N N . VAL A 1 104 ? 43.664 19.485 5.607 1.00 217.49 84 VAL A N 1
ATOM 662 C CA . VAL A 1 104 ? 42.298 19.762 5.213 1.00 221.26 84 VAL A CA 1
ATOM 663 C C . VAL A 1 104 ? 41.891 21.217 5.436 1.00 227.94 84 VAL A C 1
ATOM 664 O O . VAL A 1 104 ? 41.476 21.890 4.495 1.00 230.53 84 VAL A O 1
ATOM 668 N N . LYS A 1 105 ? 42.025 21.724 6.656 1.00 232.90 85 LYS A N 1
ATOM 669 C CA . LYS A 1 105 ? 41.623 23.101 6.896 1.00 239.59 85 LYS A CA 1
ATOM 670 C C . LYS A 1 105 ? 42.387 24.144 6.071 1.00 241.49 85 LYS A C 1
ATOM 671 O O . LYS A 1 105 ? 41.763 25.051 5.530 1.00 250.00 85 LYS A O 1
ATOM 677 N N . ILE A 1 106 ? 43.710 24.034 5.953 1.00 240.48 86 ILE A N 1
ATOM 678 C CA . ILE A 1 106 ? 44.464 25.015 5.161 1.00 241.61 86 ILE A CA 1
ATOM 679 C C . ILE A 1 106 ? 44.088 24.950 3.680 1.00 243.41 86 ILE A C 1
ATOM 680 O O . ILE A 1 106 ? 44.201 25.941 2.956 1.00 244.25 86 ILE A O 1
ATOM 685 N N . ALA A 1 107 ? 43.635 23.785 3.235 1.00 244.14 87 ALA A N 1
ATOM 686 C CA . ALA A 1 107 ? 43.283 23.601 1.836 1.00 247.70 87 ALA A CA 1
ATOM 687 C C . ALA A 1 107 ? 41.816 23.848 1.502 1.00 252.21 87 ALA A C 1
ATOM 688 O O . ALA A 1 107 ? 41.514 24.413 0.452 1.00 252.31 87 ALA A O 1
ATOM 690 N N . ASN A 1 108 ? 40.911 23.427 2.385 1.00 259.53 88 ASN A N 1
ATOM 691 C CA . ASN A 1 108 ? 39.470 23.601 2.162 1.00 265.94 88 ASN A CA 1
ATOM 692 C C . ASN A 1 108 ? 39.087 25.044 1.831 1.00 269.81 88 ASN A C 1
ATOM 693 O O . ASN A 1 108 ? 38.162 25.291 1.053 1.00 270.12 88 ASN A O 1
ATOM 698 N N . THR A 1 109 ? 39.803 25.996 2.419 1.00 274.66 89 THR A N 1
ATOM 699 C CA . THR A 1 109 ? 39.513 27.406 2.194 1.00 279.19 89 THR A CA 1
ATOM 700 C C . THR A 1 109 ? 40.319 28.018 1.051 1.00 280.76 89 THR A C 1
ATOM 701 O O . THR A 1 109 ? 39.747 28.634 0.149 1.00 281.82 89 THR A O 1
ATOM 705 N N . LEU A 1 110 ? 41.640 27.855 1.095 1.00 281.29 90 LEU A N 1
ATOM 706 C CA . LEU A 1 110 ? 42.518 28.395 0.057 1.00 281.57 90 LEU A CA 1
ATOM 707 C C . LEU A 1 110 ? 42.477 27.551 -1.216 1.00 282.22 90 LEU A C 1
ATOM 708 O O . LEU A 1 110 ? 43.520 27.197 -1.757 1.00 282.00 90 LEU A O 1
ATOM 713 N N . MET A 1 111 ? 41.277 27.237 -1.696 1.00 285.12 91 MET A N 1
ATOM 714 C CA . MET A 1 111 ? 41.121 26.431 -2.908 1.00 287.41 91 MET A CA 1
ATOM 715 C C . MET A 1 111 ? 41.122 27.240 -4.209 1.00 289.04 91 MET A C 1
ATOM 716 O O . MET A 1 111 ? 40.058 27.515 -4.769 1.00 292.03 91 MET A O 1
ATOM 721 N N . LYS A 1 112 ? 42.309 27.613 -4.689 1.00 287.88 92 LYS A N 1
ATOM 722 C CA . LYS A 1 112 ? 42.430 28.374 -5.936 1.00 285.47 92 LYS A CA 1
ATOM 723 C C . LYS A 1 112 ? 42.435 27.433 -7.144 1.00 287.87 92 LYS A C 1
ATOM 724 O O . LYS A 1 112 ? 42.968 26.324 -7.074 1.00 287.58 92 LYS A O 1
ATOM 730 N N . LYS A 1 113 ? 41.830 27.880 -8.245 1.00 290.66 93 LYS A N 1
ATOM 731 C CA . LYS A 1 113 ? 41.763 27.101 -9.484 1.00 292.07 93 LYS A CA 1
ATOM 732 C C . LYS A 1 113 ? 42.533 27.886 -10.568 1.00 294.95 93 LYS A C 1
ATOM 733 O O . LYS A 1 113 ? 42.138 28.999 -10.937 1.00 296.51 93 LYS A O 1
ATOM 739 N N . GLU A 1 114 ? 43.632 27.306 -11.060 1.00 296.65 94 GLU A N 1
ATOM 740 C CA . GLU A 1 114 ? 44.486 27.950 -12.067 1.00 296.43 94 GLU A CA 1
ATOM 741 C C . GLU A 1 114 ? 44.125 27.646 -13.523 1.00 298.58 94 GLU A C 1
ATOM 742 O O . GLU A 1 114 ? 45.011 27.148 -14.252 1.00 300.23 94 GLU A O 1
#

Secondary structure (DSSP, 8-state):
--SSSS--SS--TTHHHHHHHHHHHHHHHHHHHHIIIIIHHHHHHSSS-S---TT---SS---THHHHHHHHHHHHHHHHHHHHHHHHHS----

Sequence (94 aa):
MLKEFKEFALKGNVLDLAIAVVMGAAFNKIICSLVENIIMPLIGKIFGSVDFAKEWSFWGIKYGLFIQSVIDFIIIAFALFIFVKIANTLMKKE

GO terms:
  GO:0042802 identical protein binding (F, IPI)

B-factor: mean 246.83, std 48.47, range [154.74, 346.37]

Nearest PDB structures (foldseek):
  3hzq-assembly1_A  TM=1.011E+00  e=1.442E-15  Staphylococcus aureus subsp. aureus MW2